Protein AF-A0A960XMG7-F1 (afdb_monomer_lite)

pLDDT: mean 84.48, std 10.2, range [51.44, 96.5]

Foldseek 3Di:
DVVLCVVVPLVCLLVSLLQQLQVCLQQDPLVVQLVVQLLVLLLSCVVPVDQSLSNNQSNNLNNVLNNQQADPHPNLVVVCVVVVHDNVVSRVVSVVVSVVSSVVSSVVSVVVSVVDGDDDDQDPVDGSVVSNVVSPPDPVPDDPPCVVCCVRVVVVVVVVD

Secondary structure (DSSP, 8-state):
-HHHHHHH-GGGHHHHHHHHHHHHHTTS-HHHHHHHHHHHHHHHHHHH---HHHHHHHHHHHHHHHHHHSTTSHHHHHHHHHTT--HHHHHHHHHHHHHHHHHHHHHHHHHHTTT--PPP--BTTB-HHHHHHHHHS-GGGSPPHHHHHHHHHHHHHHHH-

Sequence (161 aa):
VRSALAVVGEARAGAAFVISGFVLGIPVFFDTVFYLMIPLGKALRLRTGGNYTLYVLTIVVGATMAHSLVPPTPGPLLVADRLHVAIGTMMLGGILVGLLTVAVGYAFAVVANRWVDLPLRDSAEASLAELEAVARRPASELPPLWLAAMPIALPVALIAG

Radius of gyration: 16.61 Å; chains: 1; bounding box: 35×36×45 Å

Structure (mmCIF, N/CA/C/O backbone):
data_AF-A0A960XMG7-F1
#
_entry.id   AF-A0A960XMG7-F1
#
loop_
_atom_site.group_PDB
_atom_site.id
_atom_site.type_symbol
_atom_site.label_atom_id
_atom_site.label_alt_id
_atom_site.label_comp_id
_atom_site.label_asym_id
_atom_site.label_entity_id
_atom_site.label_seq_id
_atom_site.pdbx_PDB_ins_code
_atom_site.Cartn_x
_atom_site.Cartn_y
_atom_site.Cartn_z
_atom_site.occupancy
_atom_site.B_iso_or_equiv
_atom_site.auth_seq_id
_atom_site.auth_comp_id
_atom_site.auth_asym_id
_atom_site.auth_atom_id
_atom_site.pdbx_PDB_model_num
ATOM 1 N N . VAL A 1 1 ? -1.593 8.257 3.112 1.00 62.53 1 VAL A N 1
ATOM 2 C CA . VAL A 1 1 ? -2.791 7.630 3.733 1.00 62.53 1 VAL A CA 1
ATOM 3 C C . VAL A 1 1 ? -3.830 8.641 4.209 1.00 62.53 1 VAL A C 1
ATOM 5 O O . VAL A 1 1 ? -4.933 8.570 3.701 1.00 62.53 1 VAL A O 1
ATOM 8 N N . ARG A 1 2 ? -3.541 9.595 5.114 1.00 71.38 2 ARG A N 1
ATOM 9 C CA . ARG A 1 2 ? -4.566 10.558 5.590 1.00 71.38 2 ARG A CA 1
ATOM 10 C C . ARG A 1 2 ? -5.212 11.380 4.471 1.00 71.38 2 ARG A C 1
ATOM 12 O O . ARG A 1 2 ? -6.429 11.474 4.436 1.00 71.38 2 ARG A O 1
ATOM 19 N N . SER A 1 3 ? -4.428 11.881 3.516 1.00 70.50 3 SER A N 1
ATOM 20 C CA . SER A 1 3 ? -4.968 12.574 2.336 1.00 70.50 3 SER A CA 1
ATOM 21 C C . SER A 1 3 ? -5.840 11.655 1.474 1.00 70.50 3 SER A C 1
ATOM 23 O O . SER A 1 3 ? -6.895 12.070 1.015 1.00 70.50 3 SER A O 1
ATOM 25 N N . ALA A 1 4 ? -5.454 10.383 1.314 1.00 70.94 4 ALA A N 1
ATOM 26 C CA . ALA A 1 4 ? -6.290 9.397 0.630 1.00 70.94 4 ALA A CA 1
ATOM 27 C C . ALA A 1 4 ? -7.589 9.133 1.413 1.00 70.94 4 ALA A C 1
ATOM 29 O O . ALA A 1 4 ? -8.663 9.165 0.837 1.00 70.94 4 ALA A O 1
ATOM 30 N N . LEU A 1 5 ? -7.533 8.967 2.735 1.00 68.25 5 LEU A N 1
ATOM 31 C CA . LEU A 1 5 ? -8.729 8.827 3.573 1.00 68.25 5 LEU A CA 1
ATOM 32 C C . LEU A 1 5 ? -9.636 10.067 3.524 1.00 68.25 5 LEU A C 1
ATOM 34 O O . LEU A 1 5 ? -10.848 9.911 3.572 1.00 68.25 5 LEU A O 1
ATOM 38 N N . ALA A 1 6 ? -9.081 11.274 3.382 1.00 67.25 6 ALA A N 1
ATOM 39 C CA . ALA A 1 6 ? -9.865 12.501 3.226 1.00 67.25 6 ALA A CA 1
ATOM 40 C C . ALA A 1 6 ? -10.655 12.534 1.905 1.00 67.25 6 ALA A C 1
ATOM 42 O O . ALA A 1 6 ? -11.755 13.072 1.866 1.00 67.25 6 ALA A O 1
ATOM 43 N N . VAL A 1 7 ? -10.115 11.934 0.839 1.00 65.06 7 VAL A N 1
ATOM 44 C CA . VAL A 1 7 ? -10.768 11.866 -0.480 1.00 65.06 7 VAL A CA 1
ATOM 45 C C . VAL A 1 7 ? -11.729 10.679 -0.576 1.00 65.06 7 VAL A C 1
ATOM 47 O O . VAL A 1 7 ? -12.819 10.801 -1.125 1.00 65.06 7 VAL A O 1
ATOM 50 N N . VAL A 1 8 ? -11.328 9.514 -0.061 1.00 66.00 8 VAL A N 1
ATOM 51 C CA . VAL A 1 8 ? -12.063 8.252 -0.243 1.00 66.00 8 VAL A CA 1
ATOM 52 C C . VAL A 1 8 ? -13.034 7.969 0.924 1.00 66.00 8 VAL A C 1
ATOM 54 O O . VAL A 1 8 ? -13.972 7.187 0.772 1.00 66.00 8 VAL A O 1
ATOM 57 N N . GLY A 1 9 ? -12.863 8.636 2.070 1.00 67.81 9 GLY A N 1
ATOM 58 C CA . GLY A 1 9 ? -13.655 8.455 3.288 1.00 67.81 9 GLY A CA 1
ATOM 59 C C . GLY A 1 9 ? -13.202 7.264 4.142 1.00 67.81 9 GLY A C 1
ATOM 60 O O . GLY A 1 9 ? -12.639 6.286 3.643 1.00 67.81 9 GLY A O 1
ATOM 61 N N . GLU A 1 10 ? -13.480 7.313 5.451 1.00 70.50 10 GLU A N 1
ATOM 62 C CA . GLU A 1 10 ? -13.092 6.249 6.398 1.00 70.50 10 GLU A CA 1
ATOM 63 C C . GLU A 1 10 ? -13.758 4.897 6.066 1.00 70.50 10 GLU A C 1
ATOM 65 O O . GLU A 1 10 ? -13.150 3.844 6.254 1.00 70.50 10 GLU A O 1
ATOM 70 N N . ALA A 1 11 ? -14.947 4.913 5.447 1.00 66.94 11 ALA A N 1
ATOM 71 C CA . ALA A 1 11 ? -15.657 3.716 4.981 1.00 66.94 11 ALA A CA 1
ATOM 72 C C . ALA A 1 11 ? -14.894 2.912 3.909 1.00 66.94 11 ALA A C 1
ATOM 74 O O . ALA A 1 11 ? -15.145 1.725 3.720 1.00 66.94 11 ALA A O 1
ATOM 75 N N . ARG A 1 12 ? -13.949 3.543 3.202 1.00 81.25 12 ARG A N 1
ATOM 76 C CA . ARG A 1 12 ? -13.148 2.925 2.134 1.00 81.25 12 ARG A CA 1
ATOM 77 C C . ARG A 1 12 ? -11.668 2.847 2.503 1.00 81.25 12 ARG A C 1
ATOM 79 O O . ARG A 1 12 ? -10.801 2.767 1.633 1.00 81.25 12 ARG A O 1
ATOM 86 N N . ALA A 1 13 ? -11.369 2.824 3.799 1.00 84.62 13 ALA A N 1
ATOM 87 C CA . ALA A 1 13 ? -10.005 2.806 4.302 1.00 84.62 13 ALA A CA 1
ATOM 88 C C . ALA A 1 13 ? -9.144 1.672 3.734 1.00 84.62 13 ALA A C 1
ATOM 90 O O . ALA A 1 13 ? -7.996 1.914 3.370 1.00 84.62 13 ALA A O 1
ATOM 91 N N . GLY A 1 14 ? -9.700 0.467 3.566 1.00 87.62 14 GLY A N 1
ATOM 92 C CA . GLY A 1 14 ? -8.982 -0.647 2.941 1.00 87.62 14 GLY A CA 1
ATOM 93 C C . GLY A 1 14 ? -8.459 -0.311 1.537 1.00 87.62 14 GLY A C 1
ATOM 94 O O . GLY A 1 14 ? -7.319 -0.640 1.218 1.00 87.62 14 GLY A O 1
ATOM 95 N N . ALA A 1 15 ? -9.247 0.406 0.728 1.00 89.62 15 ALA A N 1
ATOM 96 C CA . ALA A 1 15 ? -8.839 0.838 -0.609 1.00 89.62 15 ALA A CA 1
ATOM 97 C C . ALA A 1 15 ? -7.760 1.935 -0.546 1.00 89.62 15 ALA A C 1
ATOM 99 O O . ALA A 1 15 ? -6.785 1.905 -1.292 1.00 89.62 15 ALA A O 1
ATOM 100 N N . ALA A 1 16 ? -7.880 2.872 0.399 1.00 90.25 16 ALA A N 1
ATOM 101 C CA . ALA A 1 16 ? -6.850 3.884 0.621 1.00 90.25 16 ALA A CA 1
ATOM 102 C C . ALA A 1 16 ? -5.503 3.253 1.021 1.00 90.25 16 ALA A C 1
ATOM 104 O O . ALA A 1 16 ? -4.456 3.705 0.554 1.00 90.25 16 ALA A O 1
ATOM 105 N N . PHE A 1 17 ? -5.526 2.203 1.850 1.00 93.25 17 PHE A N 1
ATOM 106 C CA . PHE A 1 17 ? -4.337 1.447 2.240 1.00 93.25 17 PHE A CA 1
ATOM 107 C C . PHE A 1 17 ? -3.722 0.679 1.069 1.00 93.25 17 PHE A C 1
ATOM 109 O O . PHE A 1 17 ? -2.522 0.819 0.864 1.00 93.25 17 PHE A O 1
ATOM 116 N N . VAL A 1 18 ? -4.508 -0.053 0.268 1.00 94.69 18 VAL A N 1
ATOM 117 C CA . VAL A 1 18 ? -3.945 -0.832 -0.851 1.00 94.69 18 VAL A CA 1
ATOM 118 C C . VAL A 1 18 ? -3.313 0.064 -1.915 1.00 94.69 18 VAL A C 1
ATOM 120 O O . VAL A 1 18 ? -2.197 -0.195 -2.354 1.00 94.69 18 VAL A O 1
ATOM 123 N N . ILE A 1 19 ? -3.974 1.172 -2.267 1.00 92.69 19 ILE A N 1
ATOM 124 C CA . ILE A 1 19 ? -3.460 2.127 -3.257 1.00 92.69 19 ILE A CA 1
ATOM 125 C C . ILE A 1 19 ? -2.210 2.821 -2.717 1.00 92.69 19 ILE A C 1
ATOM 127 O O . ILE A 1 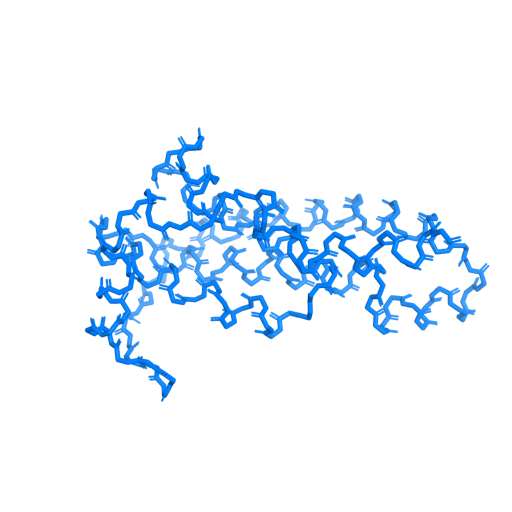19 ? -1.208 2.923 -3.419 1.00 92.69 19 ILE A O 1
ATOM 131 N N . SER A 1 20 ? -2.246 3.273 -1.458 1.00 91.31 20 SER A N 1
ATOM 132 C CA . SER A 1 20 ? -1.076 3.900 -0.834 1.00 91.31 20 SER A CA 1
ATOM 133 C C . SER A 1 20 ? 0.093 2.916 -0.747 1.00 91.31 20 SER A C 1
ATOM 135 O O . SER A 1 20 ? 1.211 3.295 -1.066 1.00 91.31 20 SER A O 1
ATOM 137 N N . GLY A 1 21 ? -0.155 1.664 -0.353 1.00 92.38 21 GLY A N 1
ATOM 138 C CA . GLY A 1 21 ? 0.869 0.625 -0.267 1.00 92.38 21 GLY A CA 1
ATOM 139 C C . GLY A 1 21 ? 1.492 0.324 -1.626 1.00 92.38 21 GLY A C 1
ATOM 140 O O . GLY A 1 21 ? 2.709 0.252 -1.723 1.00 92.38 21 GLY A O 1
ATOM 141 N N . PHE A 1 22 ? 0.678 0.242 -2.682 1.00 93.56 22 PHE A N 1
ATOM 142 C CA . PHE A 1 22 ? 1.170 0.017 -4.040 1.00 93.56 22 PHE A CA 1
ATOM 143 C C . PHE A 1 22 ? 2.031 1.179 -4.543 1.00 93.56 22 PHE A C 1
ATOM 145 O O . PHE A 1 22 ? 3.145 0.969 -5.002 1.00 93.56 22 PHE A O 1
ATOM 152 N N . VAL A 1 23 ? 1.564 2.422 -4.402 1.00 90.88 23 VAL A N 1
ATOM 153 C CA . VAL A 1 23 ? 2.318 3.599 -4.870 1.00 90.88 23 VAL A CA 1
ATOM 154 C C . VAL A 1 23 ? 3.614 3.790 -4.083 1.00 90.88 23 VAL A C 1
ATOM 156 O O . VAL A 1 23 ? 4.651 4.078 -4.674 1.00 90.88 23 VAL A O 1
ATOM 159 N N . LEU A 1 24 ? 3.570 3.630 -2.758 1.00 89.62 24 LEU A N 1
ATOM 160 C CA . LEU A 1 24 ? 4.750 3.786 -1.907 1.00 89.62 24 LEU A CA 1
ATOM 161 C C . LEU A 1 24 ? 5.729 2.613 -2.068 1.00 89.62 24 LEU A C 1
ATOM 163 O O . LEU A 1 24 ? 6.931 2.832 -1.989 1.00 89.62 24 LEU A O 1
ATOM 167 N N . GLY A 1 25 ? 5.234 1.398 -2.323 1.00 87.62 25 GLY A N 1
ATOM 168 C CA . GLY A 1 25 ? 6.035 0.174 -2.444 1.00 87.62 25 GLY A CA 1
ATOM 169 C C . GLY A 1 25 ? 6.853 0.050 -3.729 1.00 87.62 25 GLY A C 1
ATOM 170 O O . GLY A 1 25 ? 7.742 -0.794 -3.793 1.00 87.62 25 GLY A O 1
ATOM 171 N N . ILE A 1 26 ? 6.573 0.870 -4.749 1.00 89.25 26 ILE A N 1
ATOM 172 C CA . ILE A 1 26 ? 7.390 0.918 -5.971 1.00 89.25 26 ILE A CA 1
ATOM 173 C C . ILE A 1 26 ? 8.799 1.456 -5.635 1.00 89.25 26 ILE A C 1
ATOM 175 O O . ILE A 1 26 ? 9.777 0.744 -5.841 1.00 89.25 26 ILE A O 1
ATOM 179 N N . PRO A 1 27 ? 8.944 2.681 -5.093 1.00 83.81 27 PRO A N 1
ATOM 180 C CA . PRO A 1 27 ? 10.254 3.251 -4.774 1.00 83.81 27 PRO A CA 1
ATOM 181 C C . PRO A 1 27 ? 10.801 2.832 -3.405 1.00 83.81 27 PRO A C 1
ATOM 183 O O . PRO A 1 27 ? 12.008 2.900 -3.186 1.00 83.81 27 PRO A O 1
ATOM 186 N N . VAL A 1 28 ? 9.935 2.447 -2.466 1.00 80.88 28 VAL A N 1
ATOM 187 C CA . VAL A 1 28 ? 10.315 2.127 -1.087 1.00 80.88 28 VAL A CA 1
ATOM 188 C C . VAL A 1 28 ? 10.183 0.620 -0.862 1.00 80.88 28 VAL A C 1
ATOM 190 O O . VAL A 1 28 ? 9.203 0.009 -1.278 1.00 80.88 28 VAL A O 1
ATOM 193 N N . PHE A 1 29 ? 11.163 0.006 -0.192 1.00 84.50 29 PHE A N 1
ATOM 194 C CA . PHE A 1 29 ? 11.118 -1.418 0.153 1.00 84.50 29 PHE A CA 1
ATOM 195 C C . PHE A 1 29 ? 9.838 -1.783 0.915 1.00 84.50 29 PHE A C 1
ATOM 197 O O . PHE A 1 29 ? 9.331 -0.992 1.718 1.00 84.50 29 PHE A O 1
ATOM 204 N N . PHE A 1 30 ? 9.351 -3.008 0.690 1.00 89.81 30 PHE A N 1
ATOM 205 C CA . PHE A 1 30 ? 8.153 -3.535 1.344 1.00 89.81 30 PHE A CA 1
ATOM 206 C C . PHE A 1 30 ? 8.185 -3.331 2.864 1.00 89.81 30 PHE A C 1
ATOM 208 O O . PHE A 1 30 ? 7.226 -2.797 3.415 1.00 89.81 30 PHE A O 1
ATOM 215 N N . ASP A 1 31 ? 9.297 -3.681 3.518 1.00 88.94 31 ASP A N 1
ATOM 216 C CA . ASP A 1 31 ? 9.425 -3.611 4.977 1.00 88.94 31 ASP A CA 1
ATOM 217 C C . ASP A 1 31 ? 9.204 -2.186 5.486 1.00 88.94 31 ASP A C 1
ATOM 219 O O . ASP A 1 31 ? 8.403 -1.950 6.386 1.00 88.94 31 ASP A O 1
ATOM 223 N N . THR A 1 32 ? 9.851 -1.203 4.859 1.00 88.75 32 THR A N 1
ATOM 224 C CA . THR A 1 32 ? 9.723 0.205 5.243 1.00 88.75 32 THR A CA 1
ATOM 225 C C . THR A 1 32 ? 8.292 0.711 5.059 1.00 88.75 32 THR A C 1
ATOM 227 O O . THR A 1 32 ? 7.774 1.409 5.930 1.00 88.75 32 THR A O 1
ATOM 230 N N . VAL A 1 33 ? 7.619 0.342 3.962 1.00 90.31 33 VAL A N 1
ATOM 231 C CA . VAL A 1 33 ? 6.209 0.705 3.744 1.00 90.31 33 VAL A CA 1
ATOM 232 C C . VAL A 1 33 ? 5.309 0.028 4.773 1.00 90.31 33 VAL A C 1
ATOM 234 O O . VAL A 1 33 ? 4.438 0.677 5.353 1.00 90.31 33 VAL A O 1
ATOM 237 N N . PHE A 1 34 ? 5.533 -1.255 5.044 1.00 90.81 34 PHE A N 1
ATOM 238 C CA . PHE A 1 34 ? 4.781 -2.013 6.031 1.00 90.81 34 PHE A CA 1
ATOM 239 C C . PHE A 1 34 ? 4.908 -1.383 7.425 1.00 90.81 34 PHE A C 1
ATOM 241 O O . PHE A 1 34 ? 3.893 -1.028 8.030 1.00 90.81 34 PHE A O 1
ATOM 248 N N . TYR A 1 35 ? 6.133 -1.130 7.892 1.00 87.94 35 TYR A N 1
ATOM 249 C CA . TYR A 1 35 ? 6.393 -0.480 9.178 1.00 87.94 35 TYR A CA 1
ATOM 250 C C . TYR A 1 35 ? 5.822 0.937 9.262 1.00 87.94 35 TYR A C 1
ATOM 252 O O . TYR A 1 35 ? 5.312 1.329 10.308 1.00 87.94 35 TYR A O 1
ATOM 260 N N . LEU A 1 36 ? 5.830 1.697 8.166 1.00 87.88 36 LEU A N 1
ATOM 261 C CA . LEU A 1 36 ? 5.232 3.032 8.128 1.00 87.88 36 LEU A CA 1
ATOM 262 C C . LEU A 1 36 ? 3.698 2.988 8.237 1.00 87.88 36 LEU A C 1
ATOM 264 O O . LEU A 1 36 ? 3.077 3.849 8.864 1.00 87.88 36 LEU A O 1
ATOM 268 N N . MET A 1 37 ? 3.060 2.008 7.594 1.00 89.12 37 MET A N 1
ATOM 269 C CA . MET A 1 37 ? 1.606 1.966 7.444 1.00 89.12 37 MET A CA 1
ATOM 270 C C . MET A 1 37 ? 0.887 1.215 8.568 1.00 89.12 37 MET A C 1
ATOM 272 O O . MET A 1 37 ? -0.260 1.551 8.872 1.00 89.12 37 MET A O 1
ATOM 276 N N . ILE A 1 38 ? 1.527 0.239 9.216 1.00 90.19 38 ILE A N 1
ATOM 277 C CA . ILE A 1 38 ? 0.935 -0.523 10.327 1.00 90.19 38 ILE A CA 1
ATOM 278 C C . ILE A 1 38 ? 0.478 0.376 11.492 1.00 90.19 38 ILE A C 1
ATOM 280 O O . ILE A 1 38 ? -0.678 0.237 11.908 1.00 90.19 38 ILE A O 1
ATOM 284 N N . PRO A 1 39 ? 1.290 1.338 11.979 1.00 85.75 39 PRO A N 1
ATOM 285 C CA . PRO A 1 39 ? 0.866 2.370 12.925 1.00 85.75 39 PRO A CA 1
ATOM 286 C C . PRO A 1 39 ? -0.429 3.077 12.519 1.00 85.75 39 PRO A C 1
ATOM 288 O O . PRO A 1 39 ? -1.337 3.242 13.332 1.00 85.75 39 PRO A O 1
ATOM 291 N N . LEU A 1 40 ? -0.551 3.444 11.239 1.00 86.75 40 LEU A N 1
ATOM 292 C CA . LEU A 1 40 ? -1.727 4.128 10.695 1.00 86.75 40 LEU A CA 1
ATOM 293 C C . LEU A 1 40 ? -2.956 3.208 10.655 1.00 86.75 40 LEU A C 1
ATOM 295 O O . LEU A 1 40 ? -4.070 3.662 10.916 1.00 86.75 40 LEU A O 1
ATOM 299 N N . GLY A 1 41 ? -2.767 1.920 10.361 1.00 88.69 41 GLY A N 1
ATOM 300 C CA . GLY A 1 41 ? -3.821 0.907 10.432 1.00 88.69 41 GLY A CA 1
ATOM 301 C C . GLY A 1 41 ? -4.336 0.703 11.860 1.00 88.69 41 GLY A C 1
ATOM 302 O O . GLY A 1 41 ? -5.549 0.710 12.082 1.00 88.69 41 GLY A O 1
ATOM 303 N N . LYS A 1 42 ? -3.425 0.592 12.840 1.00 87.62 42 LYS A N 1
ATOM 304 C CA . LYS A 1 42 ? -3.765 0.478 14.272 1.00 87.62 42 LYS A CA 1
ATOM 305 C C . LYS A 1 42 ? -4.519 1.718 14.757 1.00 87.62 42 LYS A C 1
ATOM 307 O O . LYS A 1 42 ? -5.607 1.609 15.316 1.00 87.62 42 LYS A O 1
ATOM 312 N N . ALA A 1 43 ? -3.987 2.898 14.453 1.00 83.75 43 ALA A N 1
ATOM 313 C CA . ALA A 1 43 ? -4.603 4.191 14.728 1.00 83.75 43 ALA A CA 1
ATOM 314 C C . ALA A 1 43 ? -6.042 4.294 14.203 1.00 83.75 43 ALA A C 1
ATOM 316 O O . ALA A 1 43 ? -6.950 4.741 14.906 1.00 83.75 43 ALA A O 1
ATOM 317 N N . LEU A 1 44 ? -6.268 3.869 12.959 1.00 85.00 44 LEU A N 1
ATOM 318 C CA . LEU A 1 44 ? -7.594 3.920 12.363 1.00 85.00 44 LEU A CA 1
ATOM 319 C C . LEU A 1 44 ? -8.551 2.915 13.009 1.00 85.00 44 LEU A C 1
ATOM 321 O O . LEU A 1 44 ? -9.714 3.249 13.227 1.00 85.00 44 LEU A O 1
ATOM 325 N N . ARG A 1 45 ? -8.076 1.711 13.358 1.00 85.69 45 ARG A N 1
ATOM 326 C CA . ARG A 1 45 ? -8.863 0.724 14.115 1.00 85.69 45 ARG A CA 1
ATOM 327 C C . ARG A 1 45 ? -9.315 1.276 15.465 1.00 85.69 45 ARG A C 1
ATOM 329 O O . ARG A 1 45 ? -10.475 1.075 15.813 1.00 85.69 45 ARG A O 1
ATOM 336 N N . LEU A 1 46 ? -8.433 1.967 16.191 1.00 83.94 46 LEU A N 1
ATOM 337 C CA . LEU A 1 46 ? -8.758 2.592 17.478 1.00 83.94 46 LEU A CA 1
ATOM 338 C C . LEU A 1 46 ? -9.823 3.688 17.328 1.00 83.94 46 LEU A C 1
ATOM 340 O O . LEU A 1 46 ? -10.754 3.747 18.120 1.00 83.94 46 LEU A O 1
ATOM 344 N N . ARG A 1 47 ? -9.734 4.516 16.277 1.00 80.12 47 ARG A N 1
ATOM 345 C CA . ARG A 1 47 ? -10.704 5.598 16.024 1.00 80.12 47 ARG A CA 1
ATOM 346 C C . ARG A 1 47 ? -12.069 5.105 15.544 1.00 80.12 47 ARG A C 1
ATOM 348 O O . ARG A 1 47 ? -13.085 5.671 15.921 1.00 80.12 47 ARG A O 1
ATOM 355 N N . THR A 1 48 ? -12.086 4.102 14.669 1.00 81.00 48 THR A N 1
ATOM 356 C CA . THR A 1 48 ? -13.305 3.685 13.946 1.00 81.00 48 THR A CA 1
ATOM 357 C C . THR A 1 48 ? -13.959 2.435 14.518 1.00 81.00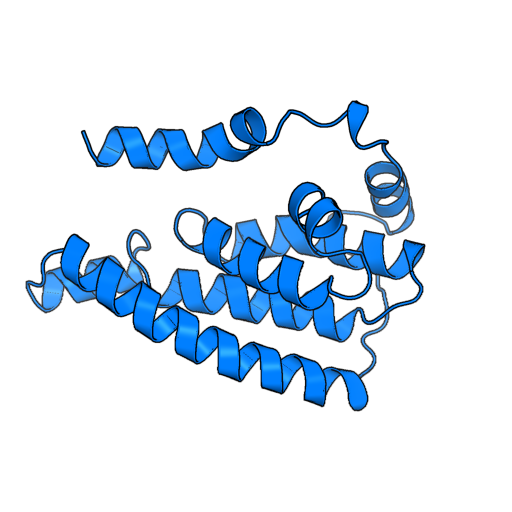 48 THR A C 1
ATOM 359 O O . THR A 1 48 ? -15.062 2.086 14.113 1.00 81.00 48 THR A O 1
ATOM 362 N N . GLY A 1 49 ? -13.265 1.699 15.390 1.00 75.19 49 GLY A N 1
ATOM 363 C CA . GLY A 1 49 ? -13.697 0.364 15.793 1.00 75.19 49 GLY A CA 1
ATOM 364 C C . GLY A 1 49 ? -13.663 -0.673 14.654 1.00 75.19 49 GLY A C 1
ATOM 365 O O . GLY A 1 49 ? -14.174 -1.771 14.836 1.00 75.19 49 GLY A O 1
ATOM 366 N N . GLY A 1 50 ? -13.093 -0.329 13.491 1.00 77.31 50 GLY A N 1
ATOM 367 C CA . GLY A 1 50 ? -13.303 -1.034 12.222 1.00 77.31 50 GLY A CA 1
ATOM 368 C C . GLY A 1 50 ? -12.447 -2.283 11.960 1.00 77.31 50 GLY A C 1
ATOM 369 O O . GLY A 1 50 ? -12.069 -3.028 12.852 1.00 77.31 50 GLY A O 1
ATOM 370 N N . ASN A 1 51 ? -12.138 -2.522 10.687 1.00 84.25 51 ASN A N 1
ATOM 371 C CA . ASN A 1 51 ? -11.615 -3.792 10.170 1.00 84.25 51 ASN A CA 1
ATOM 372 C C . ASN A 1 51 ? -10.074 -3.839 10.139 1.00 84.25 51 ASN A C 1
ATOM 374 O O . ASN A 1 51 ? -9.466 -3.633 9.088 1.00 84.25 51 ASN A O 1
ATOM 378 N N . TYR A 1 52 ? -9.420 -4.091 11.279 1.00 90.69 52 TYR A N 1
ATOM 379 C CA . TYR A 1 52 ? -7.947 -4.098 11.345 1.00 90.69 52 TYR A CA 1
ATOM 380 C C . TYR A 1 52 ? -7.316 -5.158 10.433 1.00 90.69 52 TYR A C 1
ATOM 382 O O . TYR A 1 52 ? -6.351 -4.849 9.733 1.00 90.69 52 TYR A O 1
ATOM 390 N N . THR A 1 53 ? -7.902 -6.360 10.365 1.00 92.38 53 THR A N 1
ATOM 391 C CA . THR A 1 53 ? -7.490 -7.418 9.428 1.00 92.38 53 THR A CA 1
ATOM 392 C C . THR A 1 53 ? -7.462 -6.905 7.993 1.00 92.38 53 THR A C 1
ATOM 394 O O . THR A 1 53 ? -6.452 -7.060 7.309 1.00 92.38 53 THR A O 1
ATOM 397 N N . LEU A 1 54 ? -8.536 -6.239 7.549 1.00 93.50 54 LEU A N 1
ATOM 398 C CA . LEU A 1 54 ? -8.594 -5.641 6.217 1.00 93.50 54 LEU A CA 1
ATOM 399 C C . LEU A 1 54 ? -7.447 -4.654 6.002 1.00 93.50 54 LEU A C 1
ATOM 401 O O . LEU A 1 54 ? -6.805 -4.723 4.966 1.00 93.50 54 LEU A O 1
ATOM 405 N N . TYR A 1 55 ? -7.170 -3.763 6.959 1.00 93.06 55 TYR A N 1
ATOM 406 C CA . TYR A 1 55 ? -6.108 -2.759 6.813 1.00 93.06 55 TYR A CA 1
ATOM 407 C C . TYR A 1 55 ? -4.726 -3.401 6.683 1.00 93.06 55 TYR A C 1
ATOM 409 O O . TYR A 1 55 ? -3.951 -3.011 5.816 1.00 93.06 55 TYR A O 1
ATOM 417 N N . VAL A 1 56 ? -4.421 -4.403 7.512 1.00 93.81 56 VAL A N 1
ATOM 418 C CA . VAL A 1 56 ? -3.143 -5.125 7.446 1.00 93.81 56 VAL A CA 1
ATOM 419 C C . VAL A 1 56 ? -3.010 -5.849 6.108 1.00 93.81 56 VAL A C 1
ATOM 421 O O . VAL A 1 56 ? -2.004 -5.686 5.422 1.00 93.81 56 VAL A O 1
ATOM 424 N N . LEU A 1 57 ? -4.037 -6.597 5.698 1.00 95.31 57 LEU A N 1
ATOM 425 C CA . LEU A 1 57 ? -4.012 -7.339 4.440 1.00 95.31 57 LEU A CA 1
ATOM 426 C C . LEU A 1 57 ? -3.889 -6.410 3.232 1.00 95.31 57 LEU A C 1
ATOM 428 O O . LEU A 1 57 ? -3.131 -6.710 2.317 1.00 95.31 57 LEU A O 1
ATOM 432 N N . THR A 1 58 ? -4.580 -5.271 3.220 1.00 94.88 58 THR A N 1
ATOM 433 C CA . THR A 1 58 ? -4.489 -4.332 2.099 1.00 94.88 58 THR A CA 1
ATOM 434 C C . THR A 1 58 ? -3.149 -3.609 2.040 1.00 94.88 58 THR A C 1
ATOM 436 O O . THR A 1 58 ? -2.657 -3.378 0.937 1.00 94.88 58 THR A O 1
ATOM 439 N N . ILE A 1 59 ? -2.518 -3.305 3.181 1.00 94.81 59 ILE A N 1
ATOM 440 C CA . ILE A 1 59 ? -1.127 -2.821 3.217 1.00 94.81 59 ILE A CA 1
ATOM 441 C C . ILE A 1 59 ? -0.200 -3.863 2.587 1.00 94.81 59 ILE A C 1
ATOM 443 O O . ILE A 1 59 ? 0.566 -3.523 1.688 1.00 94.81 59 ILE A O 1
ATOM 447 N N . VAL A 1 60 ? -0.299 -5.124 3.027 1.00 95.44 60 VAL A N 1
ATOM 448 C CA . VAL A 1 60 ? 0.559 -6.214 2.541 1.00 95.44 60 VAL A CA 1
ATOM 449 C C . VAL A 1 60 ? 0.366 -6.431 1.044 1.00 95.44 60 VAL A C 1
ATOM 451 O O . VAL A 1 60 ? 1.331 -6.382 0.292 1.00 95.44 60 VAL A O 1
ATOM 454 N N . VAL A 1 61 ? -0.878 -6.584 0.588 1.00 96.38 61 VAL A N 1
ATOM 455 C CA . VAL A 1 61 ? -1.199 -6.777 -0.833 1.00 96.38 61 VAL A CA 1
ATOM 456 C C . VAL A 1 61 ? -0.643 -5.636 -1.683 1.00 96.38 61 VAL A C 1
ATOM 458 O O . VAL A 1 61 ? 0.039 -5.894 -2.670 1.00 96.38 61 VAL A O 1
ATOM 461 N N . GLY A 1 62 ? -0.901 -4.381 -1.308 1.00 94.62 62 GLY A N 1
ATOM 462 C CA . GLY A 1 62 ? -0.433 -3.231 -2.080 1.00 94.62 62 GLY A CA 1
ATOM 463 C C . GLY A 1 62 ? 1.092 -3.176 -2.155 1.00 94.62 62 GLY A C 1
ATOM 464 O O . GLY A 1 62 ? 1.659 -3.122 -3.245 1.00 94.62 62 GLY A O 1
ATOM 465 N N . ALA A 1 63 ? 1.756 -3.230 -1.000 1.00 94.31 63 ALA A N 1
ATOM 466 C CA . ALA A 1 63 ? 3.201 -3.066 -0.913 1.00 94.31 63 ALA A CA 1
ATOM 467 C C . ALA A 1 63 ? 3.968 -4.248 -1.527 1.00 94.31 63 ALA A C 1
ATOM 469 O O . ALA A 1 63 ? 4.912 -4.024 -2.278 1.00 94.31 63 ALA A O 1
ATOM 470 N N . THR A 1 64 ? 3.560 -5.496 -1.269 1.00 94.06 64 THR A N 1
ATOM 471 C CA . THR A 1 64 ? 4.249 -6.680 -1.807 1.00 94.06 64 THR A CA 1
ATOM 472 C C . THR A 1 64 ? 4.110 -6.764 -3.325 1.00 94.06 64 THR A C 1
ATOM 474 O O . THR A 1 64 ? 5.102 -7.005 -4.006 1.00 94.06 64 THR A O 1
ATOM 477 N N . MET A 1 65 ? 2.917 -6.521 -3.882 1.00 94.81 65 MET A N 1
ATOM 478 C CA . MET A 1 65 ? 2.726 -6.598 -5.337 1.00 94.81 65 MET A CA 1
ATOM 479 C C . MET A 1 65 ? 3.541 -5.536 -6.075 1.00 94.81 65 MET A C 1
ATOM 481 O O . MET A 1 65 ? 4.164 -5.850 -7.084 1.00 94.81 65 MET A O 1
ATOM 485 N N . ALA A 1 66 ? 3.593 -4.308 -5.556 1.00 92.31 66 ALA A N 1
ATOM 486 C CA . ALA A 1 66 ? 4.462 -3.273 -6.107 1.00 92.31 66 ALA A CA 1
ATOM 487 C C . ALA A 1 66 ? 5.942 -3.671 -6.017 1.00 92.31 66 ALA A C 1
ATOM 489 O O . ALA A 1 66 ? 6.639 -3.688 -7.030 1.00 92.31 66 ALA A O 1
ATOM 490 N N . HIS A 1 67 ? 6.390 -4.059 -4.820 1.00 92.31 67 HIS A N 1
ATOM 491 C CA . HIS A 1 67 ? 7.787 -4.369 -4.540 1.00 92.31 67 HIS A CA 1
ATOM 492 C C . HIS A 1 67 ? 8.324 -5.538 -5.380 1.00 92.31 67 HIS A C 1
ATOM 494 O O . HIS A 1 67 ? 9.481 -5.524 -5.800 1.00 92.31 67 HIS A O 1
ATOM 500 N N . SER A 1 68 ? 7.494 -6.553 -5.631 1.00 90.81 68 SER A N 1
ATOM 501 C CA . SER A 1 68 ? 7.888 -7.762 -6.360 1.00 90.81 68 SER A CA 1
ATOM 502 C C . SER A 1 68 ? 7.773 -7.653 -7.879 1.00 90.81 68 SER A C 1
ATOM 504 O O . SER A 1 68 ? 8.415 -8.442 -8.568 1.0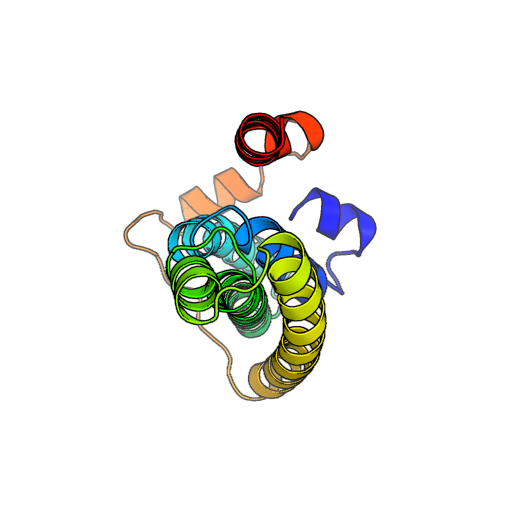0 90.81 68 SER A O 1
ATOM 506 N N . LEU A 1 69 ? 6.953 -6.740 -8.413 1.00 90.94 69 LEU A N 1
ATOM 507 C CA . LEU A 1 69 ? 6.619 -6.718 -9.845 1.00 90.94 69 LEU A CA 1
ATOM 508 C C . LEU A 1 69 ? 7.126 -5.477 -10.580 1.00 90.94 69 LEU A C 1
ATOM 510 O O . LEU A 1 69 ? 7.315 -5.539 -11.793 1.00 90.94 69 LEU A O 1
ATOM 514 N N . VAL A 1 70 ? 7.343 -4.359 -9.884 1.00 89.88 70 VAL A N 1
ATOM 515 C CA . VAL A 1 70 ? 7.667 -3.074 -10.513 1.00 89.88 70 VAL A CA 1
ATOM 516 C C . VAL A 1 70 ? 9.114 -2.679 -10.180 1.00 89.88 70 VAL A C 1
ATOM 518 O O . VAL A 1 70 ? 9.433 -2.489 -9.007 1.00 89.88 70 VAL A O 1
ATOM 521 N N . PRO A 1 71 ? 10.009 -2.524 -11.178 1.00 86.69 71 PRO A N 1
ATOM 522 C CA . PRO A 1 71 ? 11.308 -1.871 -10.979 1.00 86.69 71 PRO A CA 1
ATOM 523 C C . PRO A 1 71 ? 11.124 -0.472 -10.357 1.00 86.69 71 PRO A C 1
ATOM 525 O O . PRO A 1 71 ? 10.159 0.207 -10.712 1.00 86.69 71 PRO A O 1
ATOM 528 N N . PRO A 1 72 ? 12.001 -0.008 -9.445 1.00 83.69 72 PRO A N 1
ATOM 529 C CA . PRO A 1 72 ? 13.453 -0.226 -9.421 1.00 83.69 72 PRO A CA 1
ATOM 530 C C . PRO A 1 72 ? 13.962 -1.209 -8.349 1.00 83.69 72 PRO A C 1
ATOM 532 O O . PRO A 1 72 ? 15.126 -1.150 -7.959 1.00 83.69 72 PRO A O 1
ATOM 535 N N . THR A 1 73 ? 13.125 -2.092 -7.813 1.00 85.75 73 THR A N 1
ATOM 536 C CA . THR A 1 73 ? 13.571 -3.018 -6.763 1.00 85.75 73 THR A CA 1
ATOM 537 C C . THR A 1 73 ? 14.573 -4.053 -7.312 1.00 85.75 73 THR A C 1
ATOM 539 O O . THR A 1 73 ? 14.503 -4.421 -8.490 1.00 85.75 73 THR A O 1
ATOM 542 N N . PRO A 1 74 ? 15.523 -4.556 -6.492 1.00 86.69 74 PRO A N 1
ATOM 543 C CA . PRO A 1 74 ? 16.620 -5.396 -6.987 1.00 86.69 74 PRO A CA 1
ATOM 544 C C . PRO A 1 74 ? 16.177 -6.667 -7.727 1.00 86.69 74 PRO A C 1
ATOM 546 O O . PRO A 1 74 ? 16.828 -7.070 -8.685 1.00 86.69 74 PRO A O 1
ATOM 549 N N . GLY A 1 75 ? 15.067 -7.290 -7.313 1.00 87.88 75 GLY A N 1
ATOM 550 C CA . GLY A 1 75 ? 14.538 -8.505 -7.946 1.00 87.88 75 GLY A CA 1
ATOM 551 C C . GLY A 1 75 ? 14.066 -8.268 -9.388 1.00 87.88 75 GLY A C 1
ATOM 552 O O . GLY A 1 75 ? 14.637 -8.850 -10.310 1.00 87.88 75 GLY A O 1
ATOM 553 N N . PRO A 1 76 ? 13.067 -7.394 -9.610 1.00 89.12 76 PRO A N 1
ATOM 554 C CA . PRO A 1 76 ? 12.655 -6.946 -10.939 1.00 89.12 76 PRO A CA 1
ATOM 555 C C . PRO A 1 76 ? 13.800 -6.403 -11.796 1.00 89.12 76 PRO A C 1
ATOM 557 O O . PRO A 1 76 ? 13.868 -6.737 -12.975 1.00 89.12 76 PRO A O 1
ATOM 560 N N . LEU A 1 77 ? 14.730 -5.626 -11.224 1.00 91.00 77 LEU A N 1
ATOM 561 C CA . LEU A 1 77 ? 15.900 -5.137 -11.964 1.00 91.00 77 LEU A CA 1
ATOM 562 C C . LEU A 1 77 ? 16.813 -6.272 -12.436 1.00 91.00 77 LEU A C 1
ATOM 564 O O . LEU A 1 77 ? 17.242 -6.265 -13.586 1.00 91.00 77 LEU A O 1
ATOM 568 N N . LEU A 1 78 ? 17.076 -7.267 -11.584 1.00 91.94 78 LEU A N 1
ATOM 569 C CA . LEU A 1 78 ? 17.869 -8.436 -11.964 1.00 91.94 78 LEU A CA 1
ATOM 570 C C . LEU A 1 78 ? 17.199 -9.211 -13.103 1.00 91.94 78 LEU A C 1
ATOM 572 O O . LEU A 1 78 ? 17.870 -9.657 -14.027 1.00 91.94 78 LEU A O 1
ATOM 576 N N . VAL A 1 79 ? 15.877 -9.366 -13.064 1.00 91.38 79 VAL A N 1
ATOM 577 C CA . VAL A 1 79 ? 15.133 -10.036 -14.140 1.00 91.38 79 VAL A CA 1
ATOM 578 C C . VAL A 1 79 ? 15.182 -9.221 -15.437 1.00 91.38 79 VAL A C 1
ATOM 580 O O . VAL A 1 79 ? 15.387 -9.810 -16.498 1.00 91.38 79 VAL A O 1
ATOM 583 N N . ALA A 1 80 ? 15.058 -7.890 -15.363 1.00 91.75 80 ALA A N 1
ATOM 584 C CA . ALA A 1 80 ? 15.199 -7.001 -16.520 1.00 91.75 80 ALA A CA 1
ATOM 585 C C . ALA A 1 80 ? 16.565 -7.173 -17.199 1.00 91.75 80 ALA A C 1
ATOM 587 O O . ALA A 1 80 ? 16.631 -7.331 -18.418 1.00 91.75 80 ALA A O 1
ATOM 588 N N . ASP A 1 81 ? 17.633 -7.202 -16.398 1.00 91.50 81 ASP A N 1
ATOM 589 C CA . ASP A 1 81 ? 19.010 -7.388 -16.858 1.00 91.50 81 ASP A CA 1
ATOM 590 C C . ASP A 1 81 ? 19.208 -8.757 -17.526 1.00 91.50 81 ASP A C 1
ATOM 592 O O . ASP A 1 81 ? 19.673 -8.841 -18.662 1.00 91.50 81 ASP A O 1
ATOM 596 N N . ARG A 1 82 ? 18.756 -9.836 -16.873 1.00 94.62 82 ARG A N 1
ATOM 597 C CA . ARG A 1 82 ? 18.902 -11.212 -17.382 1.00 94.62 82 ARG A CA 1
ATOM 598 C C . ARG A 1 82 ? 18.098 -11.502 -18.642 1.00 94.62 82 ARG A C 1
ATOM 600 O O . ARG A 1 82 ? 18.495 -12.366 -19.418 1.00 94.62 82 ARG A O 1
ATOM 607 N N . LEU A 1 83 ? 16.964 -10.832 -18.824 1.00 93.75 83 LEU A N 1
ATOM 608 C CA . LEU A 1 83 ? 16.122 -10.977 -20.012 1.00 93.75 83 LEU A CA 1
ATOM 609 C C . LEU A 1 83 ? 16.419 -9.914 -21.079 1.00 93.75 83 LEU A C 1
ATOM 611 O O . LEU A 1 83 ? 15.773 -9.922 -22.125 1.00 93.75 83 LEU A O 1
ATOM 615 N N . HIS A 1 84 ? 17.372 -9.009 -20.827 1.00 92.00 84 HIS A N 1
ATOM 616 C CA . HIS A 1 84 ? 17.700 -7.868 -21.686 1.00 92.00 84 HIS A CA 1
ATOM 617 C C . HIS A 1 84 ? 16.472 -7.019 -22.069 1.00 92.00 84 HIS A C 1
ATOM 619 O O . HIS A 1 84 ? 16.347 -6.537 -23.196 1.00 92.00 84 HIS A O 1
ATOM 625 N N . VAL A 1 85 ? 15.544 -6.834 -21.125 1.00 92.81 85 VAL A N 1
ATOM 626 C CA . VAL A 1 85 ? 14.321 -6.042 -21.319 1.00 92.81 85 VAL A CA 1
ATOM 627 C C . VAL A 1 85 ? 14.552 -4.618 -20.829 1.00 92.81 85 VAL A C 1
ATOM 629 O O . VAL A 1 85 ? 15.081 -4.392 -19.742 1.00 92.81 85 VAL A O 1
ATOM 632 N N . ALA A 1 86 ? 14.106 -3.633 -21.609 1.00 92.44 86 ALA A N 1
ATOM 633 C CA . ALA A 1 86 ? 14.163 -2.234 -21.200 1.00 92.44 86 ALA A CA 1
ATOM 634 C C . ALA A 1 86 ? 13.360 -1.996 -19.906 1.00 92.44 86 ALA A C 1
ATOM 636 O O . ALA A 1 86 ? 12.188 -2.377 -19.815 1.00 92.44 86 ALA A O 1
ATOM 637 N N . ILE A 1 87 ? 13.966 -1.303 -18.931 1.00 89.75 87 ILE A N 1
ATOM 638 C CA . ILE A 1 87 ? 13.366 -1.055 -17.607 1.00 89.75 87 ILE A CA 1
ATOM 639 C C . ILE A 1 87 ? 11.986 -0.401 -17.732 1.00 89.75 87 ILE A C 1
ATOM 641 O O . ILE A 1 87 ? 11.049 -0.836 -17.071 1.00 89.75 87 ILE A O 1
ATOM 645 N N . GLY A 1 88 ? 11.822 0.580 -18.626 1.00 88.44 88 GLY A N 1
ATOM 646 C CA . GLY A 1 88 ? 10.533 1.250 -18.838 1.00 88.44 88 GLY A CA 1
ATOM 647 C C . GLY A 1 88 ? 9.414 0.293 -19.270 1.00 88.44 88 GLY A C 1
ATOM 648 O O . GLY A 1 88 ? 8.310 0.346 -18.730 1.00 88.44 88 GLY A O 1
ATOM 649 N N . THR A 1 89 ? 9.702 -0.641 -20.180 1.00 90.44 89 THR A N 1
ATOM 650 C CA . THR A 1 89 ? 8.735 -1.660 -20.623 1.00 90.44 89 THR A CA 1
ATOM 651 C C . THR A 1 89 ? 8.379 -2.610 -19.485 1.00 90.44 89 THR A C 1
ATOM 653 O O . THR A 1 89 ? 7.208 -2.940 -19.291 1.00 90.44 89 THR A O 1
ATOM 656 N N . MET A 1 90 ? 9.375 -3.010 -18.693 1.00 91.75 90 MET A N 1
ATOM 657 C CA . MET A 1 90 ? 9.152 -3.858 -17.528 1.00 91.75 90 MET A CA 1
ATOM 658 C C . MET A 1 90 ? 8.357 -3.142 -16.431 1.00 91.75 90 MET A C 1
ATOM 660 O O . MET A 1 90 ? 7.501 -3.764 -15.814 1.00 91.75 90 MET A O 1
ATOM 664 N N . MET A 1 91 ? 8.566 -1.839 -16.225 1.00 91.19 91 MET A N 1
ATOM 665 C CA . MET A 1 91 ? 7.756 -1.033 -15.307 1.00 91.19 91 MET A CA 1
ATOM 666 C C . MET A 1 91 ? 6.295 -0.982 -15.744 1.00 91.19 91 MET A C 1
ATOM 668 O O . MET A 1 91 ? 5.413 -1.226 -14.926 1.00 91.19 91 MET A O 1
ATOM 672 N N . LEU A 1 92 ? 6.020 -0.724 -17.026 1.00 92.06 92 LEU A N 1
ATOM 673 C CA . LEU A 1 92 ? 4.648 -0.699 -17.543 1.00 92.06 92 LEU A CA 1
ATOM 674 C C . LEU A 1 92 ? 3.960 -2.064 -17.398 1.00 92.06 92 LEU A C 1
ATOM 676 O O . LEU A 1 92 ? 2.834 -2.136 -16.901 1.00 92.06 92 LEU A O 1
ATOM 680 N N . GLY A 1 93 ? 4.648 -3.146 -17.774 1.00 93.56 93 GLY A N 1
ATOM 681 C CA . GLY A 1 93 ? 4.139 -4.509 -17.611 1.00 93.56 93 GLY A CA 1
ATOM 682 C C . GLY A 1 93 ? 3.925 -4.881 -16.142 1.00 93.56 93 GLY A C 1
ATOM 683 O O . GLY A 1 93 ? 2.874 -5.409 -15.783 1.00 93.56 93 GLY A O 1
ATOM 684 N N . GLY A 1 94 ? 4.884 -4.539 -15.281 1.00 93.19 94 GLY A N 1
ATOM 685 C CA . GLY A 1 94 ? 4.831 -4.765 -13.841 1.00 93.19 94 GLY A CA 1
ATOM 686 C C . GLY A 1 94 ? 3.688 -4.015 -13.167 1.00 93.19 94 GLY A C 1
ATOM 687 O O . GLY A 1 94 ? 2.992 -4.593 -12.339 1.00 93.19 94 GLY A O 1
ATOM 688 N N . ILE A 1 95 ? 3.435 -2.759 -13.551 1.00 94.25 95 ILE A N 1
ATOM 689 C CA . ILE A 1 95 ? 2.297 -1.978 -13.047 1.00 94.25 95 ILE A CA 1
ATOM 690 C C . ILE A 1 95 ? 0.983 -2.617 -13.491 1.00 94.25 95 ILE A C 1
ATOM 692 O O . ILE A 1 95 ? 0.089 -2.785 -12.668 1.00 94.25 95 ILE A O 1
ATOM 696 N N . LEU A 1 96 ? 0.858 -3.007 -14.762 1.00 95.31 96 LEU A N 1
ATOM 697 C CA . LEU A 1 96 ? -0.368 -3.617 -15.274 1.00 95.31 96 LEU A CA 1
ATOM 698 C C . LEU A 1 96 ? -0.689 -4.931 -14.549 1.00 95.31 96 LEU A C 1
ATOM 700 O O . LEU A 1 96 ? -1.794 -5.104 -14.036 1.00 95.31 96 LEU A O 1
ATOM 704 N N . VAL A 1 97 ? 0.289 -5.836 -14.463 1.00 95.31 97 VAL A N 1
ATOM 705 C CA . VAL A 1 97 ? 0.139 -7.107 -13.742 1.00 95.31 97 VAL A CA 1
ATOM 706 C C . VAL A 1 97 ? -0.079 -6.851 -12.251 1.00 95.31 97 VAL A C 1
ATOM 708 O O . VAL A 1 97 ? -0.954 -7.467 -11.651 1.00 95.31 97 VAL A O 1
ATOM 711 N N . GLY A 1 98 ? 0.648 -5.897 -11.668 1.00 94.44 98 GLY A N 1
ATOM 712 C CA . GLY A 1 98 ? 0.528 -5.504 -10.268 1.00 94.44 98 GLY A CA 1
ATOM 713 C C . GLY A 1 98 ? -0.858 -4.977 -9.908 1.00 94.44 98 GLY A C 1
ATOM 714 O O . GLY A 1 98 ? -1.397 -5.339 -8.870 1.00 94.44 98 GLY A O 1
ATOM 715 N N . LEU A 1 99 ? -1.490 -4.184 -10.774 1.00 94.38 99 LEU A N 1
ATOM 716 C CA . LEU A 1 99 ? -2.861 -3.719 -10.558 1.00 94.38 99 LEU A CA 1
ATOM 717 C C . LEU A 1 99 ? -3.868 -4.876 -10.594 1.00 94.38 99 LEU A C 1
ATOM 719 O O . LEU A 1 99 ? -4.795 -4.905 -9.781 1.00 94.38 99 LEU A O 1
ATOM 723 N N . LEU A 1 100 ? -3.675 -5.850 -11.489 1.00 95.25 100 LEU A N 1
ATOM 724 C CA . LEU A 1 100 ? -4.519 -7.046 -11.545 1.00 95.25 100 LEU A CA 1
ATOM 725 C C . LEU A 1 100 ? -4.364 -7.904 -10.284 1.00 95.25 100 LEU A C 1
ATOM 727 O O . LEU A 1 100 ? -5.362 -8.299 -9.679 1.00 95.25 100 LEU A O 1
ATOM 731 N N . THR A 1 101 ? -3.130 -8.162 -9.844 1.00 95.44 101 THR A N 1
ATOM 732 C CA . THR A 1 101 ? -2.875 -8.961 -8.637 1.00 95.44 101 THR A CA 1
ATOM 733 C C . THR A 1 101 ? -3.335 -8.243 -7.372 1.00 95.44 101 THR A C 1
ATOM 735 O O . THR A 1 101 ? -3.903 -8.879 -6.484 1.00 95.44 101 THR A O 1
ATOM 738 N N . VAL A 1 102 ? -3.193 -6.916 -7.308 1.00 96.00 102 VAL A N 1
ATOM 739 C CA . VAL A 1 102 ? -3.750 -6.086 -6.234 1.00 96.00 102 VAL A CA 1
ATOM 740 C C . VAL A 1 102 ? -5.270 -6.182 -6.183 1.00 96.00 102 VAL A C 1
ATOM 742 O O . VAL A 1 102 ? -5.820 -6.301 -5.091 1.00 96.00 102 VAL A O 1
ATOM 745 N N . ALA A 1 103 ? -5.965 -6.163 -7.323 1.00 95.19 103 ALA A N 1
ATOM 746 C CA . ALA A 1 103 ? -7.422 -6.287 -7.348 1.00 95.19 103 ALA A CA 1
ATOM 747 C C . ALA A 1 103 ? -7.886 -7.636 -6.773 1.00 95.19 103 ALA A C 1
ATOM 749 O O . ALA A 1 103 ? -8.791 -7.678 -5.934 1.00 95.19 103 ALA A O 1
ATOM 750 N N . VAL A 1 104 ? -7.220 -8.731 -7.157 1.00 96.50 104 VAL A N 1
ATOM 751 C CA . VAL A 1 104 ? -7.492 -10.073 -6.617 1.00 96.50 104 VAL A CA 1
ATOM 752 C C . VAL A 1 104 ? -7.161 -10.144 -5.124 1.00 96.50 104 VAL A C 1
ATOM 754 O O . VAL A 1 104 ? -7.974 -10.621 -4.331 1.00 96.50 104 VAL A O 1
ATOM 757 N N . GLY A 1 105 ? -6.006 -9.619 -4.712 1.00 96.00 105 GLY A N 1
ATOM 758 C CA . GLY A 1 105 ? -5.593 -9.588 -3.309 1.00 96.00 105 GLY A CA 1
ATOM 759 C C . GLY A 1 105 ? -6.514 -8.732 -2.437 1.00 96.00 105 GLY A C 1
ATOM 760 O O . GLY A 1 105 ? -6.817 -9.107 -1.307 1.00 96.00 105 GLY A O 1
ATOM 761 N N . TYR A 1 106 ? -7.032 -7.623 -2.966 1.00 95.44 106 TYR A N 1
ATOM 762 C CA . TYR A 1 106 ? -8.028 -6.797 -2.290 1.00 95.44 106 TYR A CA 1
ATOM 763 C C . TYR A 1 106 ? -9.345 -7.555 -2.100 1.00 95.44 106 TYR A C 1
ATOM 765 O O . TYR A 1 106 ? -9.898 -7.557 -1.000 1.00 95.44 106 TYR A O 1
ATOM 773 N N . ALA A 1 107 ? -9.828 -8.247 -3.137 1.00 95.75 107 ALA A N 1
ATOM 774 C CA . ALA A 1 107 ? -11.026 -9.076 -3.033 1.00 95.75 107 ALA A CA 1
ATOM 775 C C . ALA A 1 107 ? -10.853 -10.175 -1.971 1.00 95.75 107 ALA A C 1
ATOM 777 O O . ALA A 1 107 ? -11.723 -10.356 -1.117 1.00 95.75 107 ALA A O 1
ATOM 778 N N . PHE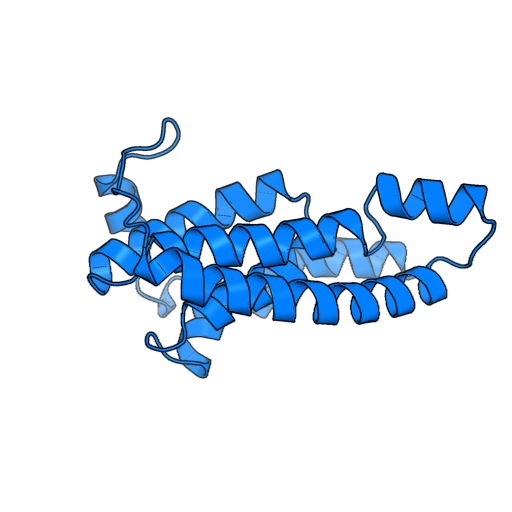 A 1 108 ? -9.695 -10.842 -1.959 1.00 95.62 108 PHE A N 1
ATOM 779 C CA . PHE A 1 108 ? -9.349 -11.807 -0.918 1.00 95.62 108 PHE A CA 1
ATOM 780 C C . PHE A 1 108 ? -9.320 -11.168 0.477 1.00 95.62 108 PHE A C 1
ATOM 782 O O . PHE A 1 108 ? -9.898 -11.722 1.407 1.00 95.62 108 PHE A O 1
ATOM 789 N N . ALA A 1 109 ? -8.719 -9.985 0.630 1.00 95.06 109 ALA A N 1
ATOM 790 C CA . ALA A 1 109 ? -8.650 -9.280 1.909 1.00 95.06 109 ALA A CA 1
ATOM 791 C C . ALA A 1 109 ? -10.042 -8.953 2.473 1.00 95.06 109 ALA A C 1
ATOM 793 O O . ALA A 1 109 ? -10.274 -9.100 3.673 1.00 95.06 109 ALA A O 1
ATOM 794 N N . VAL A 1 110 ? -10.985 -8.562 1.610 1.00 93.75 110 VAL A N 1
ATOM 795 C CA . VAL A 1 110 ? -12.384 -8.318 1.995 1.00 93.75 110 VAL A CA 1
ATOM 796 C C . VAL A 1 110 ? -13.054 -9.599 2.487 1.00 93.75 110 VAL A C 1
ATOM 798 O O . VAL A 1 110 ? -13.755 -9.564 3.497 1.00 93.75 110 VAL A O 1
ATOM 801 N N . VAL A 1 111 ? -12.833 -10.729 1.812 1.00 94.44 111 VAL A N 1
ATOM 802 C CA . VAL A 1 111 ? -13.393 -12.026 2.218 1.00 94.44 111 VAL A CA 1
ATOM 803 C C . VAL A 1 111 ? -12.769 -12.506 3.529 1.00 94.44 111 VAL A C 1
ATOM 805 O O . VAL A 1 111 ? -13.496 -12.807 4.473 1.00 94.44 111 VAL A O 1
ATOM 808 N N . ALA A 1 112 ? -11.439 -12.506 3.628 1.00 93.56 112 ALA A N 1
ATOM 809 C CA . ALA A 1 112 ? -10.704 -12.955 4.807 1.00 93.56 112 ALA A CA 1
ATOM 810 C C . ALA A 1 112 ? -11.058 -12.142 6.060 1.00 93.56 112 ALA A C 1
ATOM 812 O O . ALA A 1 112 ? -11.213 -12.704 7.143 1.00 93.56 112 ALA A O 1
ATOM 813 N N . ASN A 1 113 ? -11.282 -10.833 5.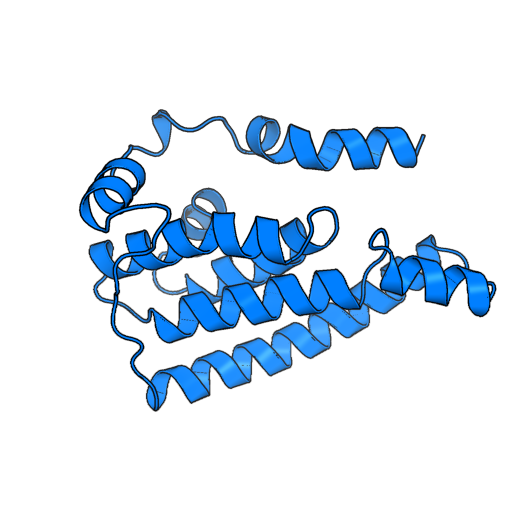913 1.00 93.56 113 ASN A N 1
ATOM 814 C CA . ASN A 1 113 ? -11.717 -9.970 7.009 1.00 93.56 113 ASN A CA 1
ATOM 815 C C . ASN A 1 113 ? -13.078 -10.374 7.611 1.00 93.56 113 ASN A C 1
ATOM 817 O O . ASN A 1 113 ? -13.368 -10.021 8.747 1.00 93.56 113 ASN A O 1
ATOM 821 N N . ARG A 1 114 ? -13.925 -11.111 6.880 1.00 91.44 114 ARG A N 1
ATOM 822 C CA . ARG A 1 114 ? -15.203 -11.622 7.412 1.00 91.44 114 ARG A CA 1
ATOM 823 C C . ARG A 1 114 ? -15.029 -12.863 8.285 1.00 91.44 114 ARG A C 1
ATOM 825 O O . ARG A 1 114 ? -15.961 -13.221 8.997 1.00 91.44 114 ARG A O 1
ATOM 832 N N . TRP A 1 115 ? -13.884 -13.535 8.190 1.00 89.12 115 TRP A N 1
ATOM 833 C CA . TRP A 1 115 ? -13.610 -14.796 8.882 1.00 89.12 115 TRP A CA 1
ATOM 834 C C . TRP A 1 115 ? -12.567 -14.652 9.986 1.00 89.12 115 TRP A C 1
ATOM 836 O O . TRP A 1 115 ? -12.552 -15.454 10.914 1.00 89.12 115 TRP A O 1
ATOM 846 N N . VAL A 1 116 ? -11.700 -13.642 9.891 1.00 89.75 116 VAL A N 1
ATOM 847 C CA . VAL A 1 116 ? -10.572 -13.445 10.800 1.00 89.75 116 VAL A CA 1
ATOM 848 C C . VAL A 1 116 ? -10.621 -12.045 11.396 1.00 89.75 116 VAL A C 1
ATOM 850 O O . VAL A 1 116 ? -10.489 -11.052 10.676 1.00 89.75 116 VAL A O 1
ATOM 853 N N . ASP A 1 117 ? -10.723 -11.971 12.721 1.00 87.12 117 ASP A N 1
ATOM 854 C CA . ASP A 1 117 ? -10.512 -10.736 13.476 1.00 87.12 117 ASP A CA 1
ATOM 855 C C . ASP A 1 117 ? -9.115 -10.749 14.103 1.00 87.12 117 ASP A C 1
ATOM 857 O O . ASP A 1 117 ? -8.809 -11.554 14.986 1.00 87.12 117 ASP A O 1
ATOM 861 N N . LEU A 1 118 ? -8.234 -9.888 13.595 1.00 86.88 118 LEU A N 1
ATOM 862 C CA . LEU A 1 118 ? -6.888 -9.716 14.121 1.00 86.88 118 LEU A CA 1
ATOM 863 C C . LEU A 1 118 ? -6.942 -8.816 15.361 1.00 86.88 118 LEU A C 1
ATOM 865 O O . LEU A 1 118 ? -7.280 -7.633 15.236 1.00 86.88 118 LEU A O 1
ATOM 869 N N . PRO A 1 119 ? -6.554 -9.323 16.548 1.00 84.06 119 PRO A N 1
ATOM 870 C CA . PRO A 1 119 ? -6.522 -8.501 17.743 1.00 84.06 119 PRO A CA 1
ATOM 871 C C . PRO A 1 119 ? -5.428 -7.437 17.628 1.00 84.06 119 PRO A C 1
ATOM 873 O O . PRO A 1 119 ? -4.327 -7.695 17.129 1.00 84.06 119 PRO A O 1
ATOM 876 N N . LEU A 1 120 ? -5.713 -6.243 18.145 1.00 82.94 120 LEU A N 1
ATOM 877 C CA . LEU A 1 120 ? -4.687 -5.227 18.342 1.00 82.94 120 LEU A CA 1
ATOM 878 C C . LEU A 1 120 ? -3.720 -5.692 19.431 1.00 82.94 120 LEU A C 1
ATOM 880 O O . LEU A 1 120 ? -4.131 -6.111 20.511 1.00 82.94 120 LEU A O 1
ATOM 884 N N . ARG A 1 121 ? -2.427 -5.606 19.132 1.00 79.25 121 ARG A N 1
ATOM 885 C CA . ARG A 1 121 ? -1.339 -5.900 20.065 1.00 79.25 121 ARG A CA 1
ATOM 886 C C . ARG A 1 121 ? -0.331 -4.764 20.032 1.00 79.25 121 ARG A C 1
ATOM 888 O O . ARG A 1 121 ? -0.146 -4.125 18.984 1.00 79.25 121 ARG A O 1
ATOM 895 N N . ASP A 1 122 ? 0.330 -4.544 21.160 1.00 73.31 122 ASP A N 1
ATOM 896 C CA . ASP A 1 122 ? 1.509 -3.690 21.204 1.00 73.31 122 ASP A CA 1
ATOM 897 C C . ASP A 1 122 ? 2.576 -4.216 20.238 1.00 73.31 122 ASP A C 1
ATOM 899 O O . ASP A 1 122 ? 2.680 -5.413 19.959 1.00 73.31 122 ASP A O 1
ATOM 903 N N . SER A 1 123 ? 3.322 -3.286 19.658 1.00 67.62 123 SER A N 1
ATOM 904 C CA . SER A 1 123 ? 4.482 -3.568 18.812 1.00 67.62 123 SER A CA 1
ATOM 905 C C . SER A 1 123 ? 5.739 -3.228 19.598 1.00 67.62 123 SER A C 1
ATOM 907 O O . SER A 1 123 ? 5.726 -2.274 20.368 1.00 67.62 123 SER A O 1
ATOM 909 N N . ALA A 1 124 ? 6.832 -3.957 19.364 1.00 63.03 124 ALA A N 1
ATOM 910 C CA . ALA A 1 124 ? 8.117 -3.683 20.012 1.00 63.03 124 ALA A CA 1
ATOM 911 C C . ALA A 1 124 ? 8.620 -2.242 19.773 1.00 63.03 124 ALA A C 1
ATOM 913 O O . ALA A 1 124 ? 9.344 -1.704 20.601 1.00 63.03 124 ALA A O 1
ATOM 914 N N . GLU A 1 125 ? 8.214 -1.615 18.664 1.00 60.75 125 GLU A N 1
ATOM 915 C CA . GLU A 1 125 ? 8.639 -0.263 18.278 1.00 60.75 125 GLU A CA 1
ATOM 916 C C . GLU A 1 125 ? 7.752 0.869 18.823 1.00 60.75 125 GLU A C 1
ATOM 918 O O . GLU A 1 125 ? 8.185 2.018 18.824 1.00 60.75 125 GLU A O 1
ATOM 923 N N . ALA A 1 126 ? 6.511 0.584 19.239 1.00 62.62 126 ALA A N 1
ATOM 924 C CA . ALA A 1 126 ? 5.586 1.608 19.729 1.00 62.62 126 ALA A CA 1
ATOM 925 C C . ALA A 1 126 ? 4.416 0.991 20.504 1.00 62.62 126 ALA A C 1
ATOM 927 O O . ALA A 1 126 ? 3.749 0.069 20.003 1.00 62.62 126 ALA A O 1
ATOM 928 N N . SER A 1 127 ? 4.134 1.553 21.683 1.00 73.25 127 SER A N 1
ATOM 929 C CA . SER A 1 127 ? 2.946 1.213 22.470 1.00 73.25 127 SER A CA 1
ATOM 930 C C . SER A 1 127 ? 1.671 1.715 21.786 1.00 73.25 127 SER A C 1
ATOM 932 O O . SER A 1 127 ? 1.671 2.723 21.072 1.00 73.25 127 SER A O 1
ATOM 934 N N . LEU A 1 128 ? 0.542 1.040 22.017 1.00 66.44 128 LEU A N 1
ATOM 935 C CA . LEU A 1 128 ? -0.760 1.483 21.506 1.00 66.44 128 LEU A CA 1
ATOM 936 C C . LEU A 1 128 ? -1.109 2.916 21.954 1.00 66.44 128 LEU A C 1
ATOM 938 O O . LEU A 1 128 ? -1.718 3.656 21.181 1.00 66.44 128 LEU A O 1
ATOM 942 N N . ALA A 1 129 ? -0.667 3.332 23.145 1.00 64.62 129 ALA A N 1
ATOM 943 C CA . ALA A 1 129 ? -0.882 4.678 23.678 1.00 64.62 129 ALA A CA 1
ATOM 944 C C . ALA A 1 129 ? -0.110 5.765 22.902 1.00 64.62 129 ALA A C 1
ATOM 946 O O . ALA A 1 129 ? -0.669 6.811 22.569 1.00 64.62 129 ALA A O 1
ATOM 947 N N . GLU A 1 130 ? 1.155 5.516 22.552 1.00 68.06 130 GLU A N 1
ATOM 948 C CA . GLU A 1 130 ? 1.954 6.438 21.728 1.00 68.06 130 GLU A CA 1
ATOM 949 C C . GLU A 1 130 ? 1.419 6.521 20.296 1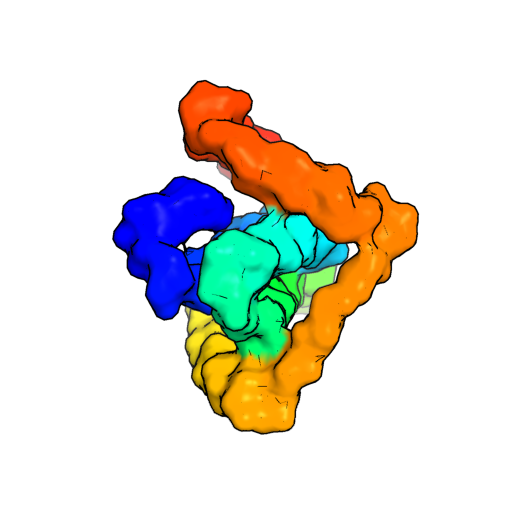.00 68.06 130 GLU A C 1
ATOM 951 O O . GLU A 1 130 ? 1.324 7.605 19.714 1.00 68.06 130 GLU A O 1
ATOM 956 N N . LEU A 1 131 ? 1.004 5.379 19.739 1.00 67.44 131 LEU A N 1
ATOM 957 C CA . LEU A 1 131 ? 0.365 5.309 18.427 1.00 67.44 131 LEU A CA 1
ATOM 958 C C . LEU A 1 131 ? -0.926 6.128 18.386 1.00 67.44 131 LEU A C 1
ATOM 960 O O . LEU A 1 131 ? -1.176 6.833 17.408 1.00 67.44 131 LEU A O 1
ATOM 964 N N . GLU A 1 132 ? -1.732 6.074 19.446 1.00 66.44 132 GLU A N 1
ATOM 965 C CA . GLU A 1 132 ? -2.954 6.862 19.558 1.00 66.44 132 GLU A CA 1
ATOM 966 C C . GLU A 1 132 ? -2.667 8.369 19.664 1.00 66.44 132 GLU A C 1
ATOM 968 O O . GLU A 1 132 ? -3.352 9.172 19.026 1.00 66.44 132 GLU A O 1
ATOM 973 N N . ALA A 1 133 ? -1.614 8.767 20.382 1.00 68.44 133 ALA A N 1
ATOM 974 C CA . ALA A 1 133 ? -1.189 10.165 20.465 1.00 68.44 133 ALA A CA 1
ATOM 975 C C . ALA A 1 133 ? -0.754 10.721 19.095 1.00 68.44 133 ALA A C 1
ATOM 977 O O . ALA A 1 133 ? -1.198 11.795 18.681 1.00 68.44 133 ALA A O 1
ATOM 978 N N . VAL A 1 134 ? 0.045 9.964 18.334 1.00 69.81 134 VAL A N 1
ATOM 979 C CA . VAL A 1 134 ? 0.455 10.336 16.966 1.00 69.81 134 VAL A CA 1
ATOM 980 C C . VAL A 1 134 ? -0.736 10.313 15.999 1.00 69.81 134 VAL A C 1
ATOM 982 O O . VAL A 1 134 ? -0.849 11.157 15.106 1.00 69.81 134 VAL A O 1
ATOM 985 N N . ALA A 1 135 ? -1.671 9.380 16.181 1.00 64.62 135 ALA A N 1
ATOM 986 C CA . ALA A 1 135 ? -2.895 9.288 15.393 1.00 64.62 135 ALA A CA 1
ATOM 987 C C . ALA A 1 135 ? -3.836 10.479 15.595 1.00 64.62 135 ALA A C 1
ATOM 989 O O . ALA A 1 135 ? -4.444 10.953 14.632 1.00 64.62 135 ALA A O 1
ATOM 990 N N . ARG A 1 136 ? -3.956 10.977 16.827 1.00 67.69 136 ARG A N 1
ATOM 991 C CA . ARG A 1 136 ? -4.843 12.094 17.172 1.00 67.69 136 ARG A CA 1
ATOM 992 C C . ARG A 1 136 ? -4.310 13.457 16.733 1.00 67.69 136 ARG A C 1
ATOM 994 O O . ARG A 1 136 ? -5.085 14.409 16.736 1.00 67.69 136 ARG A O 1
ATOM 1001 N N . ARG A 1 137 ? -3.048 13.556 16.290 1.00 74.25 137 ARG A N 1
ATOM 1002 C CA . ARG A 1 137 ? -2.516 14.801 15.720 1.00 74.25 137 ARG A CA 1
ATOM 1003 C C . ARG A 1 137 ? -3.400 15.309 14.570 1.00 74.25 137 ARG A C 1
ATOM 1005 O O . ARG A 1 137 ? -3.716 14.524 13.657 1.00 74.25 137 ARG A O 1
ATOM 1012 N N . PRO A 1 138 ? -3.818 16.586 14.606 1.00 67.81 138 PRO A N 1
ATOM 1013 C CA . PRO A 1 138 ? -4.670 17.166 13.581 1.00 67.81 138 PRO A CA 1
ATOM 1014 C C . PRO A 1 138 ? -3.933 17.222 12.240 1.00 67.81 138 PRO A C 1
ATOM 1016 O O . PRO A 1 138 ? -2.718 17.394 12.175 1.00 67.81 138 PRO A O 1
ATOM 1019 N N . ALA A 1 139 ? -4.674 17.068 11.140 1.00 67.12 139 ALA A N 1
ATOM 1020 C CA . ALA A 1 139 ? -4.082 17.035 9.801 1.00 67.12 139 ALA A CA 1
ATOM 1021 C C . ALA A 1 139 ? -3.352 18.340 9.424 1.00 67.12 139 ALA A C 1
ATOM 1023 O O . ALA A 1 139 ? -2.474 18.308 8.569 1.00 67.12 139 ALA A O 1
ATOM 1024 N N . SER A 1 140 ? -3.684 19.453 10.086 1.00 67.31 140 SER A N 1
ATOM 1025 C CA . SER A 1 140 ? -3.031 20.759 9.949 1.00 67.31 140 SER A CA 1
ATOM 1026 C C . SER A 1 140 ? -1.587 20.798 10.457 1.00 67.31 140 SER A C 1
ATOM 1028 O O . SER A 1 140 ? -0.849 21.699 10.080 1.00 67.31 140 SER A O 1
ATOM 1030 N N . GLU A 1 141 ? -1.177 19.846 11.300 1.00 75.31 141 GLU A N 1
ATOM 1031 C CA . GLU A 1 141 ? 0.201 19.735 11.809 1.00 75.31 141 GLU A CA 1
ATOM 1032 C C . GLU A 1 141 ? 1.100 18.859 10.923 1.00 75.31 141 GLU A C 1
ATOM 1034 O O . GLU A 1 141 ? 2.295 18.728 11.182 1.00 75.31 141 GLU A O 1
ATOM 1039 N N . LEU A 1 142 ? 0.544 18.222 9.889 1.00 78.25 142 LEU A N 1
ATOM 1040 C CA . LEU A 1 142 ? 1.300 17.349 8.996 1.00 78.25 142 LEU A CA 1
ATOM 1041 C C . LEU A 1 142 ? 1.846 18.139 7.801 1.00 78.25 142 LEU A C 1
ATOM 1043 O O . LEU A 1 142 ? 1.155 19.023 7.287 1.00 78.25 142 LEU A O 1
ATOM 1047 N N . PRO A 1 143 ? 3.052 17.803 7.305 1.00 77.31 143 PRO A N 1
ATOM 1048 C CA . PRO A 1 143 ? 3.572 18.420 6.096 1.00 77.31 143 PRO A CA 1
ATOM 1049 C C . PRO A 1 143 ? 2.613 18.175 4.919 1.00 77.31 143 PRO A C 1
ATOM 1051 O O . PRO A 1 143 ? 1.992 17.106 4.830 1.00 77.31 143 PRO A O 1
ATOM 1054 N N . PRO A 1 144 ? 2.483 19.143 3.998 1.00 82.44 144 PRO A N 1
ATOM 1055 C CA . PRO A 1 144 ? 1.617 18.992 2.840 1.00 82.44 144 PRO A CA 1
ATOM 1056 C C . PRO A 1 144 ? 2.083 17.820 1.965 1.00 82.44 144 PRO A C 1
ATOM 1058 O O . PRO A 1 144 ? 3.264 17.470 1.941 1.00 82.44 144 PRO A O 1
ATOM 1061 N N . LEU A 1 145 ? 1.148 17.212 1.225 1.00 80.50 145 LEU A N 1
ATOM 1062 C CA . LEU A 1 145 ? 1.372 15.958 0.488 1.00 80.50 145 LEU A CA 1
ATOM 1063 C C . LEU A 1 145 ? 2.616 15.997 -0.413 1.00 80.50 145 LEU A C 1
ATOM 1065 O O . LEU A 1 145 ? 3.334 15.007 -0.491 1.00 80.50 145 LEU A O 1
ATOM 1069 N N . TRP A 1 146 ? 2.884 17.130 -1.063 1.00 81.94 146 TRP A N 1
ATOM 1070 C CA . TRP A 1 146 ? 4.038 17.296 -1.947 1.00 81.94 146 TRP A CA 1
ATOM 1071 C C . TRP A 1 146 ? 5.379 17.225 -1.192 1.00 81.94 146 TRP A C 1
ATOM 1073 O O . TRP A 1 146 ? 6.314 16.596 -1.677 1.00 81.94 146 TRP A O 1
ATOM 1083 N N . LEU A 1 147 ? 5.452 17.780 0.024 1.00 83.94 147 LEU A N 1
ATOM 1084 C CA . LEU A 1 147 ? 6.613 17.673 0.917 1.00 83.94 147 LEU A CA 1
ATOM 1085 C C . LEU A 1 147 ? 6.768 16.245 1.448 1.00 83.94 147 LEU A C 1
ATOM 1087 O O . LEU A 1 147 ? 7.878 15.733 1.533 1.00 83.94 147 LEU A O 1
ATOM 1091 N N . ALA A 1 148 ? 5.656 15.573 1.758 1.00 83.44 148 ALA A N 1
ATOM 1092 C CA . ALA A 1 148 ? 5.674 14.176 2.192 1.00 83.44 148 ALA A CA 1
ATOM 1093 C C . ALA A 1 148 ? 6.073 13.206 1.061 1.00 83.44 148 ALA A C 1
ATOM 1095 O O . ALA A 1 148 ? 6.659 12.159 1.323 1.00 83.44 148 ALA A O 1
ATOM 1096 N N . ALA A 1 149 ? 5.766 13.552 -0.192 1.00 82.62 149 ALA A N 1
ATOM 1097 C CA . ALA A 1 149 ? 6.149 12.793 -1.380 1.00 82.62 149 ALA A CA 1
ATOM 1098 C C . ALA A 1 149 ? 7.587 13.087 -1.838 1.00 82.62 149 ALA A C 1
ATOM 1100 O O . ALA A 1 149 ? 8.154 12.298 -2.589 1.00 82.62 149 ALA A O 1
ATOM 1101 N N . MET A 1 150 ? 8.194 14.191 -1.389 1.00 86.25 150 MET A N 1
ATOM 1102 C CA . MET A 1 150 ? 9.522 14.632 -1.825 1.00 86.25 150 MET A CA 1
ATOM 1103 C C . MET A 1 150 ? 10.630 13.584 -1.620 1.00 86.25 150 MET A C 1
ATOM 1105 O O . MET A 1 150 ? 11.368 13.345 -2.571 1.00 86.25 150 MET A O 1
ATOM 1109 N N . PRO A 1 151 ? 10.737 12.897 -0.463 1.00 82.19 151 PRO A N 1
ATOM 1110 C CA . PRO A 1 151 ? 11.750 11.856 -0.249 1.00 82.19 151 PRO A CA 1
ATOM 1111 C C . PRO A 1 151 ? 11.657 10.684 -1.233 1.00 82.19 151 PRO A C 1
ATOM 1113 O O . PRO A 1 151 ? 12.621 9.948 -1.402 1.00 82.19 151 PRO A O 1
ATOM 1116 N N . ILE A 1 152 ? 10.498 10.513 -1.871 1.00 81.88 152 ILE A N 1
ATOM 1117 C CA . ILE A 1 152 ? 10.229 9.472 -2.860 1.00 81.88 152 ILE A CA 1
ATOM 1118 C C . ILE A 1 152 ? 10.424 10.004 -4.283 1.00 81.88 152 ILE A C 1
ATOM 1120 O O . ILE A 1 152 ? 11.095 9.380 -5.100 1.00 81.88 152 ILE A O 1
ATOM 1124 N N . ALA A 1 153 ? 9.840 11.163 -4.586 1.00 80.81 153 ALA A N 1
ATOM 1125 C CA . ALA A 1 153 ? 9.893 11.767 -5.911 1.00 80.81 153 ALA A CA 1
ATOM 1126 C C . ALA A 1 153 ? 11.307 12.240 -6.277 1.00 80.81 153 ALA A C 1
ATOM 1128 O O . ALA A 1 153 ? 11.690 12.169 -7.442 1.00 80.81 153 ALA A O 1
ATOM 1129 N N . LEU A 1 154 ? 12.089 12.695 -5.292 1.00 83.56 154 LEU A N 1
ATOM 1130 C CA . LEU A 1 154 ? 13.433 13.223 -5.507 1.00 83.56 154 LEU A CA 1
ATOM 1131 C C . LEU A 1 154 ? 14.404 12.147 -6.036 1.00 83.56 154 LEU A C 1
ATOM 1133 O O . LEU A 1 154 ? 14.978 12.384 -7.096 1.00 83.56 154 LEU A O 1
ATOM 1137 N N . PRO A 1 155 ? 14.557 10.958 -5.412 1.00 76.06 155 PRO A N 1
ATOM 1138 C CA . PRO A 1 155 ? 15.361 9.882 -5.994 1.00 76.06 155 PRO A CA 1
ATOM 1139 C C . PRO A 1 155 ? 14.908 9.473 -7.398 1.00 76.06 155 PRO A C 1
ATOM 1141 O O . PRO A 1 155 ? 15.743 9.283 -8.274 1.00 76.06 155 PRO A O 1
ATOM 1144 N N . VAL A 1 156 ? 13.594 9.378 -7.639 1.00 74.94 156 VAL A N 1
ATOM 1145 C CA . VAL A 1 156 ? 13.053 8.996 -8.955 1.00 74.94 156 VAL A CA 1
ATOM 1146 C C . VAL A 1 156 ? 13.437 10.017 -10.027 1.00 74.94 156 VAL A C 1
ATOM 1148 O O . VAL A 1 156 ? 13.889 9.631 -11.100 1.00 74.94 156 VAL A O 1
ATOM 1151 N N . ALA A 1 157 ? 13.305 11.313 -9.733 1.00 79.25 157 ALA A N 1
ATOM 1152 C CA . ALA A 1 157 ? 13.690 12.378 -10.654 1.00 79.25 157 ALA A CA 1
ATOM 1153 C C . ALA A 1 157 ? 15.205 12.407 -10.916 1.00 79.25 157 ALA A C 1
ATOM 1155 O O . ALA A 1 157 ? 15.612 12.616 -12.051 1.00 79.25 157 ALA A O 1
ATOM 1156 N N . LEU A 1 158 ? 16.025 12.159 -9.887 1.00 79.62 158 LEU A N 1
ATOM 1157 C CA . LEU A 1 158 ? 17.488 12.115 -10.003 1.00 79.62 158 LEU A CA 1
ATOM 1158 C C . LEU A 1 158 ? 18.012 10.898 -10.781 1.00 79.62 158 LEU A C 1
ATOM 1160 O O . LEU A 1 158 ? 19.132 10.944 -11.266 1.00 79.62 158 LEU A O 1
ATOM 1164 N N . ILE A 1 159 ? 17.242 9.809 -10.865 1.00 73.12 159 ILE A N 1
ATOM 1165 C CA . ILE A 1 159 ? 17.590 8.620 -11.663 1.00 73.12 159 ILE A CA 1
ATOM 1166 C C . ILE A 1 159 ? 17.096 8.760 -13.113 1.00 73.12 159 ILE A C 1
ATOM 1168 O O . ILE A 1 159 ? 17.677 8.175 -14.023 1.00 73.12 159 ILE A O 1
ATOM 1172 N N . ALA A 1 160 ? 15.996 9.489 -13.327 1.00 67.81 160 ALA A N 1
ATOM 1173 C CA . ALA A 1 160 ? 15.352 9.635 -14.632 1.00 67.81 160 ALA A CA 1
ATOM 1174 C C . ALA A 1 160 ? 15.915 10.777 -15.502 1.00 67.81 160 ALA A C 1
ATOM 1176 O O . ALA A 1 160 ? 15.564 10.845 -16.682 1.00 67.81 160 ALA A O 1
ATOM 1177 N N . GLY A 1 161 ? 16.729 11.671 -14.932 1.00 51.44 161 GLY A N 1
ATOM 1178 C CA . GLY A 1 161 ? 17.446 12.745 -15.634 1.00 51.44 161 GLY A CA 1
ATOM 1179 C C . GLY A 1 161 ? 18.946 12.505 -15.641 1.00 51.44 161 GLY A C 1
ATOM 1180 O O . GLY A 1 161 ? 19.582 12.944 -16.623 1.00 51.44 161 GLY A O 1
#